Protein 6Z4A (pdb70)

Solvent-accessible surface area: 9078 Å² total; per-residue (Å²): 113,78,148,63,117,87,58,12,92,61,81,2,17,0,36,6,57,22,148,107,84,107,96,123,44,104,22,0,80,0,6,0,22,35,28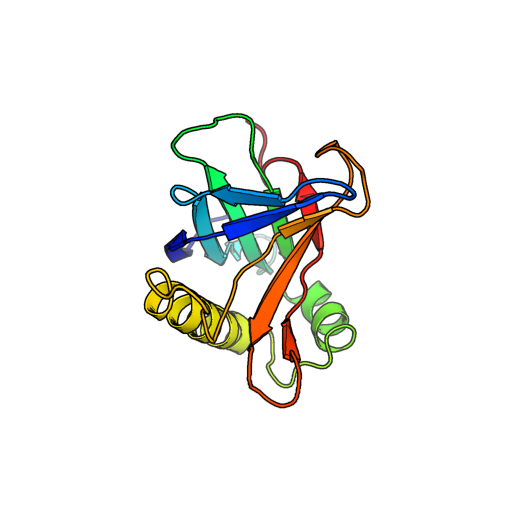,47,35,56,127,144,95,144,93,80,6,0,1,0,41,0,32,13,79,111,36,109,181,9,51,8,10,28,67,8,14,68,119,87,0,109,82,29,55,180,134,48,60,11,172,34,76,12,116,42,0,13,102,65,0,15,66,12,0,83,68,3,36,136,35,104,82,111,170,142,22,118,19,40,5,26,0,41,7,97,26,46,113,66,60,138,38,49,1,78,2,18,1,15,28,21,29,137,157,135,123,73,84,61,2,30,2,106,0,80,44,25,45,40,94,171,202

Nearest PDB structures (foldseek):
  6z4a-assembly1_A  TM=1.007E+00  e=6.204E-29  Homo sapiens
  2y3v-assembly3_C  TM=9.535E-01  e=5.531E-18  Danio rerio
  2y3v-assembly4_D  TM=9.199E-01  e=3.416E-18  Danio rerio
  2y3w-assembly1_A  TM=9.135E-01  e=6.847E-17  Danio rerio
  3q0y-assembly2_D  TM=8.713E-01  e=3.589E-12  Chlamydomonas reinhardtii

Secondary structure (DSSP, 8-state):
--EEEEEEEEEEEEEEE-SS-EEEEEEEEEEEEEEEE-SSS-EEEEEEEEEETTEEEEEEEEEEETTTHHHHHHHHT----GGGHHHHHHHHHHHHHHTTT-SS-SEEEEEE-SSSS--SS-EEEEEEE--SS--EEEEEEEEEES-SS--

Sequence (151 aa):
GPMSQVLFHQLVPLQVKCKDCCCEERRVSIRMSIELQQSVSNPVHRKDLVIRLTDDTDPFFLYNLVISEEDFQSLKFQQQGLLVDFLAFPQKFIDLLQQCTQEHAKEIPRFLLQQLVSPAAILDNSPAFLNVVETNPEKHLTHLSSLKLLPGNDVEI

GO terms:
  GO:0005813 centrosome (C, IDA)
  GO:0005814 centriole (C, IDA)
  GO:0007099 centriole replication (P, IMP)
  GO:0005515 protein binding (F, IPI)
  GO:0005737 cytoplasm (C, IDA)
  GO:1900087 positive regulation of G1/S transition of mitotic cell cycle (P, IDA)
  GO:0046601 positive regulation of centriole replication (P, IDA)
  GO:0051298 centrosome duplication (P, IMP)

Foldseek 3Di:
DKDKDWPDWDFAWEWEAEQPDIDIARQKIWTWIWIWDPPPHTWIKIKIWIAGPVDRQFIKMDIATLVNVVVQCVVLVHPDHPVCVSVVVVVLRVQRRVQVPPPDRQWHWYWYDHHNDDDQAWTWTWIWGDDPPDIDTNHIDTIGRDYPDDD

Structure (mmCIF, N/CA/C/O backbone):
data_6Z4A
#
_entry.id   6Z4A
#
_cell.length_a   59.590
_cell.length_b   65.130
_cell.length_c   38.060
_cell.angle_alpha   90.00
_cell.angle_beta   90.00
_cell.angle_gamma   90.00
#
_symmetry.space_group_name_H-M   'P 21 21 2'
#
loop_
_entity.id
_entity.type
_entity.pdbx_description
1 polymer 'Spindle assembly abnormal protein 6 homolog'
2 non-polymer GLYCEROL
3 water water
#
loop_
_atom_site.group_PDB
_atom_site.id
_atom_site.type_symbol
_atom_site.label_atom_id
_atom_site.label_alt_id
_atom_site.label_comp_id
_atom_site.label_asym_id
_atom_site.label_entity_id
_atom_site.label_seq_id
_atom_site.pdbx_PDB_ins_code
_atom_site.Cartn_x
_atom_site.Cartn_y
_atom_site.Cartn_z
_atom_site.occupancy
_atom_site.B_iso_or_equiv
_atom_site.auth_seq_id
_atom_site.auth_comp_id
_atom_site.auth_asym_id
_atom_site.auth_atom_id
_atom_site.pdbx_PDB_model_num
ATOM 1 N N . GLY A 1 1 ? 20.426 82.484 36.165 1.00 54.41 -1 GLY A N 1
ATOM 2 C CA . GLY A 1 1 ? 19.520 82.357 35.027 1.00 53.58 -1 GLY A CA 1
ATOM 3 C C . GLY A 1 1 ? 20.140 81.723 33.792 1.00 54.95 -1 GLY A C 1
ATOM 4 O O . GLY A 1 1 ? 21.368 81.724 33.657 1.00 55.14 -1 GLY A O 1
ATOM 5 N N . PRO A 1 2 ? 19.329 81.164 32.857 1.00 48.26 0 PRO A N 1
ATOM 6 C CA . PRO A 1 2 ? 19.918 80.553 31.650 1.00 43.14 0 PRO A CA 1
ATOM 7 C C . PRO A 1 2 ? 20.389 81.580 30.633 1.00 37.44 0 PRO A C 1
ATOM 8 O O . PRO A 1 2 ? 19.648 82.514 30.333 1.00 36.99 0 PRO A O 1
ATOM 19 N N . MET A 1 3 ? 21.609 81.404 30.083 1.00 27.31 1 MET A N 1
ATOM 20 C CA . MET A 1 3 ? 22.079 82.285 29.039 1.00 28.28 1 MET A CA 1
ATOM 21 C C . MET A 1 3 ? 21.824 81.666 27.681 1.00 28.09 1 MET A C 1
ATOM 22 O O . MET A 1 3 ? 22.029 80.470 27.530 1.00 25.30 1 MET A O 1
ATOM 36 N N . SER A 1 4 ? 21.437 82.478 26.686 1.00 26.60 2 SER A N 1
ATOM 37 C CA . SER A 1 4 ? 21.129 81.980 25.348 1.00 20.77 2 SER A CA 1
ATOM 38 C C . SER A 1 4 ? 22.171 82.376 24.334 1.00 21.27 2 SER A C 1
ATOM 39 O O . SER A 1 4 ? 22.633 83.525 24.328 1.00 22.07 2 SER A O 1
ATOM 47 N N . GLN A 1 5 ? 22.469 81.459 23.410 1.00 16.51 3 GLN A N 1
ATOM 48 C CA . GLN A 1 5 ? 23.283 81.757 22.250 1.00 18.54 3 GLN A CA 1
ATOM 49 C C . GLN A 1 5 ? 22.390 81.494 21.050 1.00 16.21 3 GLN A C 1
ATOM 50 O O . GLN A 1 5 ? 21.882 80.390 20.894 1.00 15.89 3 GLN A O 1
ATOM 64 N N . VAL A 1 6 ? 22.244 82.468 20.182 1.00 15.29 4 VAL A N 1
ATOM 65 C CA . VAL A 1 6 ? 21.415 82.343 18.999 1.00 15.98 4 VAL A CA 1
ATOM 66 C C . VAL A 1 6 ? 22.210 81.627 17.923 1.00 19.69 4 VAL A C 1
ATOM 67 O O . VAL A 1 6 ? 23.280 82.115 17.520 1.00 22.25 4 VAL A O 1
ATOM 80 N N . LEU A 1 7 ? 21.732 80.459 17.469 1.00 13.59 5 LEU A N 1
ATOM 81 C CA . LEU A 1 7 ? 22.3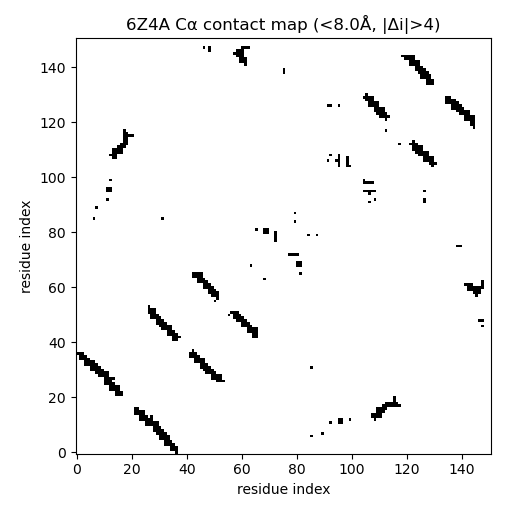57 79.698 16.377 1.00 13.80 5 LEU A CA 1
ATOM 82 C C . LEU A 1 7 ? 21.706 79.993 15.032 1.00 19.43 5 LEU A C 1
ATOM 83 O O . LEU A 1 7 ? 22.343 79.807 13.994 1.00 19.61 5 LEU A O 1
ATOM 99 N N . PHE A 1 8 ? 20.457 80.452 15.036 1.00 16.93 6 PHE A N 1
ATOM 100 C CA . PHE A 1 8 ? 19.727 80.735 13.818 1.00 16.74 6 PHE A CA 1
ATOM 101 C C . PHE A 1 8 ? 18.645 81.717 14.160 1.00 16.24 6 PHE A C 1
ATOM 102 O O . PHE A 1 8 ? 17.991 81.550 15.194 1.00 15.77 6 PHE A O 1
ATOM 119 N N . HIS A 1 9 ? 18.492 82.764 13.352 1.00 16.07 7 HIS A N 1
ATOM 120 C CA . HIS A 1 9 ? 17.437 83.729 13.568 1.00 18.34 7 HIS A CA 1
ATOM 121 C C . HIS A 1 9 ? 17.135 84.427 12.263 1.00 19.92 7 HIS A C 1
ATOM 122 O O . HIS A 1 9 ? 17.961 85.222 11.828 1.00 21.61 7 HIS A O 1
ATOM 136 N N . GLN A 1 10 ? 16.041 84.070 11.597 1.00 16.61 8 GLN A N 1
ATOM 137 C CA . GLN A 1 10 ? 15.696 84.756 10.367 1.00 19.52 8 GLN A CA 1
ATOM 138 C C . GLN A 1 10 ? 14.269 84.543 9.993 1.00 20.54 8 GLN A C 1
ATOM 139 O O . GLN A 1 10 ? 13.576 83.700 10.553 1.00 18.46 8 GLN A O 1
ATOM 153 N N . LEU A 1 11 ? 13.804 85.342 9.045 1.00 19.68 9 LEU A N 1
ATOM 154 C CA . LEU A 1 11 ? 12.465 85.178 8.535 1.00 19.73 9 LEU A CA 1
ATOM 155 C C . LEU A 1 11 ? 12.462 83.952 7.623 1.00 25.66 9 LEU A C 1
ATOM 156 O O . LEU A 1 11 ? 13.397 83.765 6.826 1.00 26.37 9 LEU A O 1
ATOM 172 N N . VAL A 1 12 ? 11.431 83.109 7.739 1.00 22.92 10 VAL A N 1
ATOM 173 C CA . VAL A 1 12 ? 11.335 81.913 6.918 1.00 21.52 10 VAL A CA 1
ATOM 174 C C . VAL A 1 12 ? 9.934 81.869 6.320 1.00 27.22 10 VAL A C 1
ATOM 175 O O . VAL A 1 12 ? 8.976 82.350 6.940 1.00 26.18 10 VAL A O 1
ATOM 188 N N . PRO A 1 13 ? 9.800 81.319 5.106 1.00 26.03 11 PRO A N 1
ATOM 189 C CA . PRO A 1 13 ? 8.459 81.153 4.542 1.00 24.90 11 PRO A CA 1
ATOM 190 C C . PRO A 1 13 ? 7.854 79.906 5.193 1.00 24.20 11 PRO A C 1
ATOM 191 O O . PRO A 1 13 ? 8.530 78.889 5.293 1.00 27.30 11 PRO A O 1
ATOM 202 N N . LEU A 1 14 ? 6.611 79.993 5.670 1.00 18.73 12 LEU A N 1
ATOM 203 C CA . LEU A 1 14 ? 5.978 78.877 6.353 1.00 18.15 12 LEU A CA 1
ATOM 204 C C . LEU A 1 14 ? 4.621 78.623 5.760 1.00 20.42 12 LEU A C 1
ATOM 205 O O . LEU A 1 14 ? 3.810 79.541 5.714 1.00 20.71 12 LEU A O 1
ATOM 221 N N . GLN A 1 15 ? 4.318 77.365 5.444 1.00 17.36 13 GLN A N 1
ATOM 222 C CA . GLN A 1 15 ? 2.984 76.985 4.978 1.00 18.26 13 GLN A CA 1
ATOM 223 C C . GLN A 1 15 ? 2.246 76.488 6.200 1.00 19.06 13 GLN A C 1
ATOM 224 O O . GLN A 1 15 ? 2.616 75.449 6.728 1.00 20.87 13 GLN A O 1
ATOM 238 N N . VAL A 1 16 ? 1.203 77.192 6.648 1.00 16.83 14 VAL A N 1
ATOM 239 C CA . VAL A 1 16 ? 0.415 76.765 7.807 1.00 17.44 14 VAL A CA 1
ATOM 240 C C . VAL A 1 16 ? -0.767 75.973 7.275 1.00 19.75 14 VAL A C 1
ATOM 241 O O . VAL A 1 16 ? -1.513 76.481 6.432 1.00 20.41 14 VAL A O 1
ATOM 254 N N . LYS A 1 17 ? -0.935 74.722 7.746 1.00 17.23 15 LYS A N 1
ATOM 255 C CA . LYS A 1 17 ? -1.988 73.869 7.263 1.00 20.50 15 LYS A CA 1
ATOM 256 C C . LYS A 1 17 ? -2.884 73.393 8.386 1.00 22.50 15 LYS A C 1
ATOM 257 O O . LYS A 1 17 ? -2.386 72.772 9.323 1.00 23.79 15 LYS A O 1
ATOM 276 N N . CYS A 1 18 ? -4.201 73.666 8.287 1.00 17.64 16 CYS A N 1
ATOM 277 C CA . CYS A 1 18 ? -5.200 73.147 9.218 1.00 19.26 16 CYS A CA 1
ATOM 278 C C . CYS A 1 18 ? -6.059 72.177 8.417 1.00 23.10 16 CYS A C 1
ATOM 279 O O . CYS A 1 18 ? -5.888 72.049 7.212 1.00 22.57 16 CYS A O 1
ATOM 287 N N . LYS A 1 19 ? -6.988 71.514 9.089 1.00 20.50 17 LYS A N 1
ATOM 288 C CA . LYS A 1 19 ? -7.840 70.517 8.447 1.00 22.16 17 LYS A CA 1
ATOM 289 C C . LYS A 1 19 ? -8.435 70.956 7.105 1.00 26.16 17 LYS A C 1
ATOM 290 O O . LYS A 1 19 ? -8.323 70.205 6.134 1.00 27.77 17 LYS A O 1
ATOM 309 N N . ASP A 1 20 ? -9.061 72.134 7.047 1.00 24.74 18 ASP A N 1
ATOM 310 C CA . ASP A 1 20 ? -9.759 72.616 5.836 1.00 28.51 18 ASP A CA 1
ATOM 311 C C . ASP A 1 20 ? -9.185 73.847 5.155 1.00 31.01 18 ASP A C 1
ATOM 312 O O . ASP A 1 20 ? -9.805 74.330 4.196 1.00 31.75 18 ASP A O 1
ATOM 321 N N A CYS A 1 21 ? -8.033 74.365 5.605 0.25 27.04 19 CYS A N 1
ATOM 322 N N B CYS A 1 21 ? -8.037 74.367 5.624 0.25 27.02 19 CYS A N 1
ATOM 323 N N C CYS A 1 21 ? -8.048 74.389 5.645 0.50 27.01 19 CYS A N 1
ATOM 324 C CA A CYS A 1 21 ? -7.459 75.555 4.979 0.25 29.91 19 CYS A CA 1
ATOM 325 C CA B CYS A 1 21 ? -7.461 75.586 5.062 0.25 29.92 19 CYS A CA 1
ATOM 326 C CA C CYS A 1 21 ? -7.481 75.624 5.099 0.50 29.86 19 CYS A CA 1
ATOM 327 C C A CYS A 1 21 ? -5.960 75.632 5.205 0.25 31.52 19 CYS A C 1
ATOM 328 C C B CYS A 1 21 ? -5.945 75.605 5.208 0.25 31.50 19 CYS A C 1
ATOM 329 C C C CYS A 1 21 ? -5.953 75.626 5.218 0.50 29.87 19 CYS A C 1
ATOM 330 O O A CYS A 1 21 ? -5.449 75.125 6.204 0.25 29.81 19 CYS A O 1
ATOM 331 O O B CYS A 1 21 ? -5.409 75.050 6.166 0.25 29.75 19 CYS A O 1
ATOM 332 O O C CYS A 1 21 ? -5.414 75.071 6.171 0.50 25.89 19 CYS A O 1
ATOM 354 N N . GLU A 1 22 ? -5.260 76.257 4.258 1.00 28.03 20 GLU A N 1
ATOM 355 C CA . GLU A 1 22 ? -3.809 76.397 4.283 1.00 26.25 20 GLU A CA 1
ATOM 356 C C . GLU A 1 22 ? -3.507 77.850 3.934 1.00 29.98 20 GLU A C 1
ATOM 357 O O . GLU A 1 22 ? -4.236 78.450 3.138 1.00 28.74 20 GLU A O 1
ATOM 369 N N . GLU A 1 23 ? -2.504 78.430 4.610 1.00 24.62 21 GLU A N 1
ATOM 370 C CA . GLU A 1 23 ? -2.127 79.834 4.465 1.00 27.69 21 GLU A CA 1
ATOM 371 C C . GLU A 1 23 ? -0.603 79.915 4.438 1.00 29.05 21 GLU A C 1
ATOM 372 O O . GLU A 1 23 ? 0.048 79.276 5.258 1.00 28.00 21 GLU A O 1
ATOM 384 N N . ARG A 1 24 ? -0.033 80.747 3.573 1.00 24.75 22 ARG A N 1
ATOM 385 C CA . ARG A 1 24 ? 1.398 80.954 3.522 1.00 24.52 22 ARG A CA 1
ATOM 386 C C . ARG A 1 24 ? 1.661 82.225 4.315 1.00 26.19 22 ARG A C 1
ATOM 387 O O . ARG A 1 24 ? 1.036 83.250 4.054 1.00 27.67 22 ARG A O 1
ATOM 408 N N . ARG A 1 25 ? 2.552 82.153 5.287 1.00 21.55 23 ARG A N 1
ATOM 409 C CA . ARG A 1 25 ? 2.954 83.286 6.121 1.00 21.05 23 ARG A CA 1
ATOM 410 C C . ARG A 1 25 ? 4.414 83.547 5.750 1.00 27.11 23 ARG A C 1
ATOM 411 O O . ARG A 1 25 ? 5.243 82.656 5.893 1.00 25.02 23 ARG A O 1
ATOM 432 N N . VAL A 1 26 ? 4.731 84.758 5.275 1.00 30.32 24 VAL A N 1
ATOM 433 C CA . VAL A 1 26 ? 6.102 85.085 4.842 1.00 31.51 24 VAL A CA 1
ATOM 434 C C . VAL A 1 26 ? 6.901 85.846 5.885 1.00 32.82 24 VAL A C 1
ATOM 435 O O . VAL A 1 26 ? 8.107 86.014 5.694 1.00 33.49 24 VAL A O 1
ATOM 448 N N . SER A 1 27 ? 6.253 86.317 6.984 1.00 26.49 25 SER A N 1
ATOM 449 C CA . SER A 1 27 ? 6.954 87.089 7.999 1.00 28.23 25 SER A CA 1
ATOM 450 C C . SER A 1 27 ? 7.090 86.283 9.284 1.00 26.19 25 SER A C 1
ATOM 451 O O . SER A 1 27 ? 7.023 86.857 10.370 1.00 23.19 25 SER A O 1
ATOM 459 N N . ILE A 1 28 ? 7.390 84.963 9.159 1.00 23.82 26 ILE A N 1
ATOM 460 C CA . ILE A 1 28 ? 7.609 84.116 10.331 1.00 20.09 26 ILE A CA 1
ATOM 461 C C . ILE A 1 28 ? 9.050 84.210 10.732 1.00 21.75 26 ILE A C 1
ATOM 462 O O . ILE A 1 28 ? 9.932 83.896 9.929 1.00 24.09 26 ILE A O 1
ATOM 478 N N . ARG A 1 29 ? 9.300 84.635 11.964 1.00 19.40 27 ARG A N 1
ATOM 479 C CA . ARG A 1 29 ? 10.633 84.806 12.536 1.00 19.04 27 ARG A CA 1
ATOM 480 C C . ARG A 1 29 ? 10.944 83.528 13.308 1.00 20.86 27 ARG A C 1
ATOM 481 O O . ARG A 1 29 ? 10.306 83.254 14.331 1.00 22.63 27 ARG A O 1
ATOM 502 N N . MET A 1 30 ? 11.891 82.740 12.816 1.00 16.24 28 MET A N 1
ATOM 503 C CA . MET A 1 30 ? 12.225 81.481 13.443 1.00 16.54 28 MET A CA 1
ATOM 504 C C . MET A 1 30 ? 13.577 81.605 14.101 1.00 16.86 28 MET A C 1
ATOM 505 O O . MET A 1 30 ? 14.509 82.130 13.489 1.00 16.71 28 MET A O 1
ATOM 519 N N . SER A 1 31 ? 13.699 81.093 15.342 1.00 14.32 29 SER A N 1
ATOM 520 C CA . SER A 1 31 ? 14.979 81.112 15.995 1.00 14.39 29 SER A CA 1
ATOM 521 C C . SER A 1 31 ? 15.293 79.777 16.589 1.00 17.53 29 SER A C 1
ATOM 522 O O . SER A 1 31 ? 14.401 78.983 16.940 1.00 16.95 29 SER A O 1
ATOM 530 N N . ILE A 1 32 ? 16.579 79.467 16.611 1.00 14.41 30 ILE A N 1
ATOM 531 C CA . ILE A 1 32 ? 17.128 78.281 17.256 1.00 14.60 30 ILE A CA 1
ATOM 532 C C . ILE A 1 32 ? 18.163 78.827 18.234 1.00 15.47 30 ILE A C 1
ATOM 533 O O . ILE A 1 32 ? 19.075 79.562 17.817 1.00 16.23 30 ILE A O 1
ATOM 549 N N . GLU A 1 33 ? 18.017 78.499 19.519 1.00 13.65 31 GLU A N 1
ATOM 550 C CA . GLU A 1 33 ? 18.943 78.996 20.537 1.00 15.87 31 GLU A CA 1
ATOM 551 C C . GLU A 1 33 ? 19.466 77.843 21.353 1.00 16.62 31 GLU A C 1
ATOM 552 O O . GLU A 1 33 ? 18.757 76.871 21.587 1.00 17.35 31 GLU A O 1
ATOM 564 N N . LEU A 1 34 ? 20.710 77.942 21.791 1.00 13.10 32 LEU A N 1
ATOM 565 C CA . LEU A 1 34 ? 21.278 76.999 22.714 1.00 14.33 32 LEU A CA 1
ATOM 566 C C . LEU A 1 34 ? 21.284 77.726 24.054 1.00 17.09 32 LEU A C 1
ATOM 567 O O . LEU A 1 34 ? 21.934 78.781 24.181 1.00 17.16 32 LEU A O 1
ATOM 583 N N A GLN A 1 35 ? 20.526 77.209 25.026 0.36 16.75 33 GLN A N 1
ATOM 584 N N B GLN A 1 35 ? 20.547 77.215 25.023 0.64 16.79 33 GLN A N 1
ATOM 585 C CA A GLN A 1 35 ? 20.323 77.809 26.346 0.36 18.08 33 GLN A CA 1
ATOM 586 C CA B GLN A 1 35 ? 20.462 77.839 26.329 0.64 18.11 33 GLN A CA 1
ATOM 587 C C A GLN A 1 35 ? 21.088 76.993 27.379 0.36 19.61 33 GLN A C 1
ATOM 588 C C B GLN A 1 35 ? 21.266 76.986 27.267 0.64 19.93 33 GLN A C 1
ATOM 589 O O A GLN A 1 35 ? 20.796 75.801 27.530 0.36 17.30 33 GLN A O 1
ATOM 590 O O B GLN A 1 35 ? 21.300 75.762 27.142 0.64 19.56 33 GLN A O 1
ATOM 617 N N . SER A 1 36 ? 22.022 77.629 28.129 1.00 18.80 34 SER A N 1
ATOM 618 C CA . SER A 1 36 ? 22.849 76.896 29.069 1.00 18.06 34 SER A CA 1
ATOM 619 C C . SER A 1 36 ? 22.827 77.472 30.445 1.00 22.63 34 SER A C 1
ATOM 620 O O . SER A 1 36 ? 22.640 78.671 30.621 1.00 21.86 34 SER A O 1
ATOM 629 N N . VAL A 1 37 ? 22.999 76.590 31.422 1.00 22.54 35 VAL A N 1
ATOM 630 C CA . VAL A 1 37 ? 23.161 76.962 32.833 1.00 25.26 35 VAL A CA 1
ATOM 631 C C . VAL A 1 37 ? 24.432 76.242 33.258 1.00 27.88 35 VAL A C 1
ATOM 632 O O . VAL A 1 37 ? 24.724 75.176 32.735 1.00 23.03 35 VAL A O 1
ATOM 645 N N . SER A 1 38 ? 25.2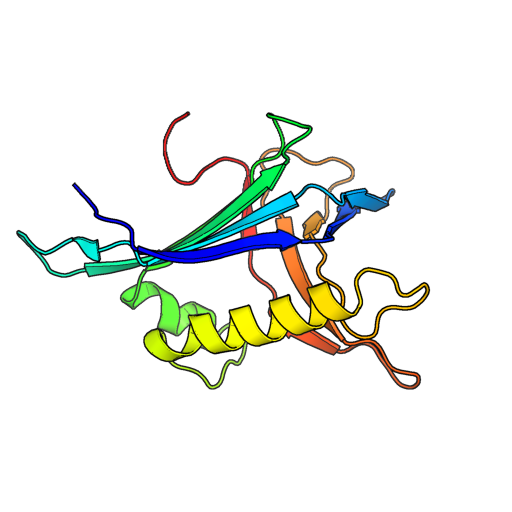10 76.842 34.155 1.00 31.33 36 SER A N 1
ATOM 646 C CA . SER A 1 38 ? 26.463 76.240 34.618 1.00 30.46 36 SER A CA 1
ATOM 647 C C . SER A 1 38 ? 26.449 75.895 36.098 1.00 38.60 36 SER A C 1
ATOM 648 O O . SER A 1 38 ? 27.058 74.896 36.471 1.00 39.58 36 SER A O 1
ATOM 656 N N . ASN A 1 39 ? 25.802 76.709 36.943 1.00 37.74 37 ASN A N 1
ATOM 657 C CA . ASN A 1 39 ? 25.808 76.476 38.392 1.00 46.81 37 ASN A CA 1
ATOM 658 C C . ASN A 1 39 ? 24.387 76.509 38.948 1.00 49.62 37 ASN A C 1
ATOM 659 O O . ASN A 1 39 ? 23.638 77.422 38.609 1.00 48.86 37 ASN A 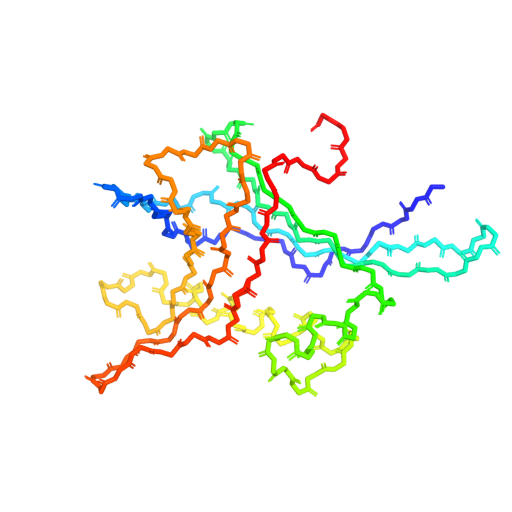O 1
ATOM 670 N N . PRO A 1 40 ? 23.962 75.527 39.770 1.00 46.01 38 PRO A N 1
ATOM 671 C CA . PRO A 1 40 ? 24.740 74.403 40.339 1.00 45.06 38 PRO A CA 1
ATOM 672 C C . PRO A 1 40 ? 25.082 73.240 39.407 1.00 44.18 38 PRO A C 1
ATOM 673 O O . PRO A 1 40 ? 26.038 72.524 39.705 1.00 41.87 38 PRO A O 1
ATOM 684 N N . VAL A 1 41 ? 24.322 73.028 38.312 1.00 39.66 39 VAL A N 1
ATOM 685 C CA . VAL A 1 41 ? 24.570 71.910 37.396 1.00 38.57 39 VAL A CA 1
ATOM 686 C C . VAL A 1 41 ? 24.701 72.432 35.966 1.00 38.26 39 VAL A C 1
ATOM 687 O O . VAL A 1 41 ? 24.016 73.388 35.604 1.00 37.66 39 VAL A O 1
ATOM 700 N N . HIS A 1 42 ? 25.590 71.816 35.174 1.00 32.36 40 HIS A N 1
ATOM 701 C CA . HIS A 1 42 ? 25.787 72.213 33.774 1.00 29.32 40 HIS A CA 1
ATOM 702 C C . HIS A 1 42 ? 24.704 71.554 32.946 1.00 30.41 40 HIS A C 1
ATOM 703 O O . HIS A 1 42 ? 24.573 70.333 32.990 1.00 30.25 40 HIS A O 1
ATOM 717 N N . ARG A 1 43 ? 23.907 72.337 32.198 1.00 24.72 41 ARG A N 1
ATOM 718 C CA . ARG A 1 43 ? 22.847 71.748 31.380 1.00 25.54 41 ARG A CA 1
ATOM 719 C C . ARG A 1 43 ? 22.698 72.576 30.147 1.00 23.87 41 ARG A C 1
ATOM 720 O O . ARG A 1 43 ? 22.829 73.783 30.254 1.00 24.06 41 ARG A O 1
ATOM 741 N N . LYS A 1 44 ? 22.411 71.944 28.995 1.00 21.79 42 LYS A N 1
ATOM 742 C CA . LYS A 1 44 ? 22.162 72.618 27.722 1.00 20.29 42 LYS A CA 1
ATOM 743 C C . LYS A 1 44 ? 20.781 72.240 27.218 1.00 21.21 42 LYS A C 1
ATOM 744 O O . LYS A 1 44 ? 20.360 71.085 27.346 1.00 20.67 42 LYS A O 1
ATOM 763 N N . ASP A 1 45 ? 20.066 73.214 26.644 1.00 18.05 43 ASP A N 1
ATOM 764 C CA . ASP A 1 45 ? 18.788 72.956 26.005 1.00 19.63 43 ASP A CA 1
ATOM 765 C C . ASP A 1 45 ? 18.835 73.604 24.642 1.00 18.71 43 ASP A C 1
ATOM 766 O O . ASP A 1 45 ? 19.456 74.656 24.490 1.00 18.97 43 ASP A O 1
ATOM 775 N N . LEU A 1 46 ? 18.146 73.044 23.675 1.00 15.62 44 LEU A N 1
ATOM 776 C CA . LEU A 1 46 ? 17.950 73.695 22.387 1.00 16.15 44 LEU A CA 1
ATOM 777 C C . LEU A 1 46 ? 16.531 74.237 22.392 1.00 17.97 44 LEU A C 1
ATOM 778 O O . LEU A 1 46 ? 15.619 73.518 22.818 1.00 17.92 44 LEU A O 1
ATOM 794 N N . VAL A 1 47 ? 16.347 75.509 22.027 1.00 15.29 45 VAL A N 1
ATOM 795 C CA . VAL A 1 47 ? 15.010 76.090 22.011 1.00 15.16 45 VAL A CA 1
ATOM 796 C C . VAL A 1 47 ? 14.678 76.505 20.596 1.00 17.77 45 VAL A C 1
ATOM 797 O O . VAL A 1 47 ? 15.474 77.249 20.004 1.00 17.75 45 VAL A O 1
ATOM 810 N N . ILE A 1 48 ? 13.525 76.030 20.037 1.00 14.11 46 ILE A N 1
ATOM 811 C CA . ILE A 1 48 ? 13.096 76.416 18.692 1.00 13.25 46 ILE A CA 1
ATOM 812 C C . ILE A 1 48 ? 11.880 77.290 18.916 1.00 16.37 46 ILE A C 1
ATOM 813 O O . ILE A 1 48 ? 11.014 76.920 19.719 1.00 16.95 46 ILE A O 1
ATOM 829 N N . ARG A 1 49 ? 11.829 78.467 18.273 1.00 13.96 47 ARG A N 1
ATOM 830 C CA . ARG A 1 49 ? 10.728 79.393 18.471 1.00 15.41 47 ARG A CA 1
ATOM 831 C C . ARG A 1 49 ? 10.226 79.929 17.127 1.00 17.54 47 ARG A C 1
ATOM 832 O O . ARG A 1 49 ? 11.047 80.275 16.281 1.00 17.56 47 ARG A O 1
ATOM 853 N N . LEU A 1 50 ? 8.905 79.998 16.941 1.00 15.29 48 LEU A N 1
ATOM 854 C CA . LEU A 1 50 ? 8.301 80.638 15.773 1.00 14.20 48 LEU A CA 1
ATOM 855 C C . LEU A 1 50 ? 7.451 81.789 16.282 1.00 17.08 48 LEU A C 1
ATOM 856 O O . LEU A 1 50 ? 6.598 81.554 17.145 1.00 17.68 48 LEU A O 1
ATOM 872 N N . THR A 1 51 ? 7.667 82.982 15.743 1.00 15.59 49 THR A N 1
ATOM 873 C CA . THR A 1 51 ? 6.835 84.158 16.014 1.00 16.12 49 THR A CA 1
ATOM 874 C C . THR A 1 51 ? 6.474 84.759 14.654 1.00 18.29 49 THR A C 1
ATOM 875 O O . THR A 1 51 ? 7.023 84.340 13.633 1.00 18.74 49 THR A O 1
ATOM 886 N N . ASP A 1 52 ? 5.577 85.745 14.633 1.00 16.63 50 ASP A N 1
ATOM 887 C CA . ASP A 1 52 ? 5.174 86.346 13.369 1.00 18.88 50 ASP A CA 1
ATOM 888 C C . ASP A 1 52 ? 5.284 87.849 13.505 1.00 21.81 50 ASP A C 1
ATOM 889 O O . ASP A 1 52 ? 4.638 88.407 14.386 1.00 21.40 50 ASP A O 1
ATOM 898 N N . ASP A 1 53 ? 6.113 88.499 12.667 1.00 19.18 51 ASP A N 1
ATOM 899 C CA . ASP A 1 53 ? 6.265 89.966 12.761 1.00 22.60 51 ASP A CA 1
ATOM 900 C C . ASP A 1 53 ? 4.956 90.711 12.577 1.00 29.56 51 ASP A C 1
ATOM 901 O O . ASP A 1 53 ? 4.836 91.821 13.101 1.00 31.35 51 ASP A O 1
ATOM 910 N N . THR A 1 54 ? 3.981 90.136 11.853 1.00 26.02 52 THR A N 1
ATOM 911 C CA . THR A 1 54 ? 2.714 90.834 11.585 1.00 31.22 52 THR A CA 1
ATOM 912 C C . THR A 1 54 ? 1.535 90.296 12.419 1.00 33.34 52 THR A C 1
ATOM 913 O O . THR A 1 54 ? 0.415 90.776 12.241 1.00 34.29 52 THR A O 1
ATOM 924 N N . ASP A 1 55 ? 1.770 89.335 13.345 1.00 25.82 53 ASP A N 1
ATOM 925 C CA . ASP A 1 55 ? 0.690 88.769 14.149 1.00 27.58 53 ASP A CA 1
ATOM 926 C C . ASP A 1 55 ? 1.238 88.391 15.524 1.00 26.72 53 ASP A C 1
ATOM 927 O O . ASP A 1 55 ? 1.877 87.349 15.683 1.00 21.55 53 ASP A O 1
ATOM 936 N N . PRO A 1 56 ? 0.931 89.171 16.556 1.00 23.54 54 PRO A N 1
ATOM 937 C CA . PRO A 1 56 ? 1.494 88.893 17.875 1.00 24.39 54 PRO A CA 1
ATOM 938 C C . PRO A 1 56 ? 0.916 87.682 18.589 1.00 24.73 54 PRO A C 1
ATOM 939 O O . PRO A 1 56 ? 1.443 87.274 19.624 1.00 24.45 54 PRO A O 1
ATOM 950 N N . PHE A 1 57 ? -0.149 87.077 18.049 1.00 20.55 55 PHE A N 1
ATOM 951 C CA . PHE A 1 57 ? -0.728 85.907 18.713 1.00 21.07 55 PHE A CA 1
ATOM 952 C C . PHE A 1 57 ? -0.114 84.600 18.249 1.00 20.64 55 PHE A C 1
ATOM 95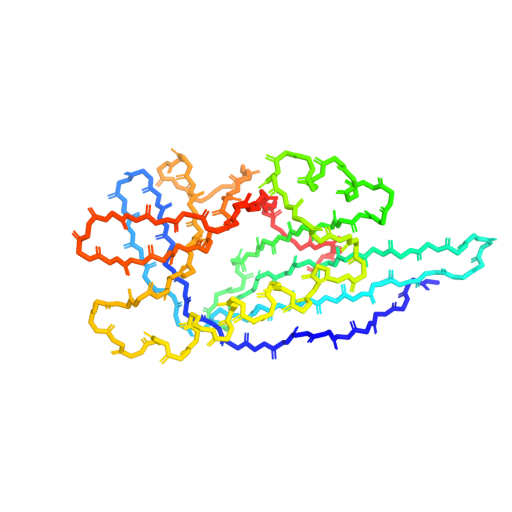3 O O . PHE A 1 57 ? -0.333 83.570 18.899 1.00 21.32 55 PHE A O 1
ATOM 970 N N . PHE A 1 58 ? 0.579 84.611 17.103 1.00 17.36 56 PHE A N 1
ATOM 971 C CA . PHE A 1 58 ? 1.106 83.371 16.530 1.00 16.05 56 PHE A CA 1
ATOM 972 C C . PHE A 1 58 ? 2.422 83.028 17.177 1.00 17.73 56 PHE A C 1
ATOM 973 O O . PHE A 1 58 ? 3.394 83.736 16.928 1.00 17.16 56 PHE A O 1
ATOM 990 N N . LEU A 1 59 ? 2.435 82.005 18.045 1.00 15.65 57 LEU A N 1
ATOM 991 C CA . LEU A 1 59 ? 3.634 81.662 18.797 1.00 16.00 57 LEU A CA 1
ATOM 992 C C . LEU A 1 59 ? 3.690 80.182 18.964 1.00 17.04 57 LEU A C 1
ATOM 993 O O . LEU A 1 59 ? 2.696 79.584 19.403 1.00 17.30 57 LEU A O 1
ATOM 1009 N N . TYR A 1 60 ? 4.840 79.572 18.640 1.00 13.89 58 TYR A N 1
ATOM 1010 C CA . TYR A 1 60 ? 5.038 78.145 18.840 1.00 13.53 58 TYR A CA 1
ATOM 1011 C C . TYR A 1 60 ? 6.469 77.950 19.344 1.00 14.84 58 TYR A C 1
ATOM 1012 O O . TYR A 1 60 ? 7.368 78.686 18.945 1.00 16.39 58 TYR A O 1
ATOM 1030 N N . ASN A 1 61 ? 6.679 76.916 20.140 1.00 12.98 59 ASN A N 1
ATOM 1031 C CA . ASN A 1 61 ? 8.025 76.653 20.604 1.00 13.01 59 ASN A CA 1
ATOM 1032 C C . ASN A 1 61 ? 8.257 75.208 20.930 1.00 15.96 59 ASN A C 1
ATOM 1033 O O . ASN A 1 61 ? 7.319 74.449 21.146 1.00 16.27 59 ASN A O 1
ATOM 1044 N N . LEU A 1 62 ? 9.530 74.837 21.016 1.00 14.05 60 LEU A N 1
ATOM 1045 C CA . LEU A 1 62 ? 9.891 73.517 21.471 1.00 14.79 60 LEU A CA 1
ATOM 1046 C C . LEU A 1 62 ? 11.198 73.643 22.251 1.00 16.15 60 LEU A C 1
ATOM 1047 O O . LEU A 1 62 ? 12.119 74.273 21.752 1.00 14.93 60 LEU A O 1
ATOM 1063 N N . VAL A 1 63 ? 11.265 73.085 23.464 1.00 14.75 61 VAL A N 1
ATOM 1064 C CA . VAL A 1 63 ? 12.487 73.085 24.260 1.00 14.72 61 VAL A CA 1
ATOM 1065 C C . VAL A 1 63 ? 12.958 71.637 24.269 1.00 17.65 61 VAL A C 1
ATOM 1066 O O . VAL A 1 63 ? 12.180 70.755 24.667 1.00 19.62 61 VAL A O 1
ATOM 1079 N N . ILE A 1 64 ? 14.209 71.391 23.817 1.00 17.89 62 ILE A N 1
ATOM 1080 C CA . ILE A 1 64 ? 14.774 70.037 23.739 1.00 19.59 62 ILE A CA 1
ATOM 1081 C C . ILE A 1 64 ? 15.974 69.993 24.687 1.00 20.91 62 ILE A C 1
ATOM 1082 O O . ILE A 1 64 ? 17.000 70.570 24.360 1.00 18.76 62 ILE A O 1
ATOM 1098 N N . SER A 1 65 ? 15.887 69.302 25.810 1.00 20.51 63 SER A N 1
ATOM 1099 C CA . SER A 1 65 ? 17.071 69.177 26.664 1.00 22.02 63 SER A CA 1
ATOM 1100 C C . SER A 1 65 ? 18.049 68.175 26.056 1.00 26.02 63 SER A C 1
ATOM 1101 O O . SER A 1 65 ? 17.649 67.298 25.271 1.00 23.17 63 SER A O 1
ATOM 1109 N N . GLU A 1 66 ? 19.354 68.355 26.355 1.00 27.58 64 GLU A N 1
ATOM 1110 C CA . GLU A 1 66 ? 20.393 67.468 25.843 1.00 27.35 64 GLU A CA 1
ATOM 1111 C C . GLU A 1 66 ? 20.097 66.031 26.259 1.00 36.63 64 GLU A C 1
ATOM 1112 O O . GLU A 1 66 ? 20.251 65.131 25.439 1.00 36.20 64 GLU A O 1
ATOM 1124 N N . GLU A 1 67 ? 19.550 65.821 27.476 1.00 38.72 65 GLU A N 1
ATOM 1125 C CA . GLU A 1 67 ? 19.166 64.473 27.916 1.00 50.60 65 GLU A CA 1
ATOM 1126 C C . GLU A 1 67 ? 17.877 63.963 27.218 1.00 54.59 65 GLU A C 1
ATOM 1127 O O . GLU A 1 67 ? 17.797 62.765 26.960 1.00 56.22 65 GLU A O 1
ATOM 1139 N N . ASP A 1 68 ? 16.900 64.842 26.889 1.00 49.81 66 ASP A N 1
ATOM 1140 C CA . ASP A 1 68 ? 15.667 64.450 26.164 1.00 45.39 66 ASP A CA 1
ATOM 1141 C C . ASP A 1 68 ? 15.908 64.212 24.652 1.00 42.49 66 ASP A C 1
ATOM 1142 O O . ASP A 1 68 ? 15.009 63.720 23.965 1.00 40.22 66 ASP A O 1
ATOM 1151 N N . PHE A 1 69 ? 17.048 64.670 24.105 1.00 34.90 67 PHE A N 1
ATOM 1152 C CA . PHE A 1 69 ? 17.307 64.526 22.675 1.00 25.74 67 PHE A CA 1
ATOM 1153 C C . PHE A 1 69 ? 17.440 63.060 22.221 1.00 26.60 67 PHE A C 1
ATOM 1154 O O . PHE A 1 69 ? 17.091 62.757 21.088 1.00 21.33 67 PHE A O 1
ATOM 1171 N N . GLN A 1 70 ? 17.985 62.174 23.048 1.00 28.46 68 GLN A N 1
ATOM 1172 C CA . GLN A 1 70 ? 18.131 60.783 22.616 1.00 27.64 68 GLN A CA 1
ATOM 1173 C C . GLN A 1 70 ? 16.770 60.152 22.259 1.00 29.35 68 GLN A C 1
ATOM 1174 O O . GLN A 1 70 ? 16.707 59.393 21.298 1.00 27.54 68 GLN A O 1
ATOM 1188 N N . SER A 1 71 ? 15.673 60.567 22.923 1.00 28.10 69 SER A N 1
ATOM 1189 C CA . SER A 1 71 ? 14.342 60.079 22.562 1.00 28.58 69 SER A CA 1
ATOM 1190 C C . SER A 1 71 ? 13.917 60.646 21.213 1.00 28.79 69 SER A C 1
ATOM 1191 O O . SER A 1 71 ? 13.330 59.940 20.404 1.00 26.98 69 SER A O 1
ATOM 1199 N N . LEU A 1 72 ? 14.164 61.942 20.978 1.00 23.61 70 LEU A N 1
ATOM 1200 C CA . LEU A 1 72 ? 13.783 62.580 19.733 1.00 21.48 70 LEU A CA 1
ATOM 1201 C C . LEU A 1 72 ? 14.558 62.002 18.582 1.00 22.49 70 LEU A C 1
ATOM 1202 O O . LEU A 1 72 ? 13.992 61.736 17.536 1.00 20.61 70 LEU A O 1
ATOM 1218 N N . LYS A 1 73 ? 15.864 61.778 18.776 1.00 19.52 71 LYS A N 1
ATOM 1219 C CA . LYS A 1 73 ? 16.691 61.166 17.745 1.00 18.75 71 LYS A CA 1
ATOM 1220 C C . LYS A 1 73 ? 16.099 59.812 17.311 1.00 21.53 71 LYS A C 1
ATOM 1221 O O . LYS A 1 73 ? 15.965 59.533 16.120 1.00 21.76 71 LYS A O 1
ATOM 1240 N N . PHE A 1 74 ? 15.723 59.000 18.290 1.00 20.99 72 PHE A N 1
ATOM 1241 C CA . PHE A 1 74 ? 15.147 57.685 18.018 1.00 21.07 72 PHE A CA 1
ATOM 1242 C C . PHE A 1 74 ? 13.789 57.819 17.327 1.00 24.70 72 PHE A C 1
ATOM 1243 O O . PHE A 1 74 ? 13.564 57.187 16.293 1.00 23.40 72 PHE A O 1
ATOM 1260 N N . GLN A 1 75 ? 12.911 58.662 17.877 1.00 22.44 73 GLN A N 1
ATOM 1261 C CA A GLN A 1 75 ? 11.563 58.864 17.327 0.53 25.09 73 GLN A CA 1
ATOM 1262 C CA B GLN A 1 75 ? 11.572 58.848 17.299 0.47 25.10 73 GLN A CA 1
ATOM 1263 C C . GLN A 1 75 ? 11.637 59.343 15.859 1.00 27.17 73 GLN A C 1
ATOM 1264 O O . GLN A 1 75 ? 10.834 58.920 15.026 1.00 26.33 73 GLN A O 1
ATOM 1291 N N . GLN A 1 76 ? 12.589 60.247 15.543 1.00 21.71 74 GLN A N 1
ATOM 1292 C CA . GLN A 1 76 ? 12.721 60.792 14.184 1.00 22.00 74 GLN A CA 1
ATOM 1293 C C . GLN A 1 76 ? 13.663 60.012 13.270 1.00 24.28 74 GLN A C 1
ATOM 1294 O O . GLN A 1 76 ? 13.765 60.326 12.091 1.00 25.10 74 GLN A O 1
ATOM 1308 N N . GLY A 1 77 ? 14.318 59.001 13.794 1.00 21.39 75 GLY A N 1
ATOM 1309 C CA . GLY A 1 77 ? 15.258 58.194 13.024 1.00 26.10 75 GLY A CA 1
ATOM 1310 C C . GLY A 1 77 ? 16.454 59.001 12.557 1.00 28.92 75 GLY A C 1
ATOM 1311 O O . GLY A 1 77 ? 16.904 58.851 11.421 1.00 28.68 75 GLY A O 1
ATOM 1315 N N . LEU A 1 78 ? 16.958 59.887 13.416 1.00 25.46 76 LEU A N 1
ATOM 1316 C CA . LEU A 1 78 ? 18.054 60.778 13.030 1.00 26.46 76 LEU A CA 1
ATOM 1317 C C . LEU A 1 78 ? 19.390 60.115 13.236 1.00 29.77 76 LEU A C 1
ATOM 1318 O O . LEU A 1 78 ? 19.524 59.248 14.101 1.00 26.50 76 LEU A O 1
ATOM 1334 N N . LEU A 1 79 ? 20.392 60.540 12.452 1.00 27.41 77 LEU A N 1
ATOM 1335 C CA . LEU A 1 79 ? 21.748 60.005 12.569 1.00 31.95 77 LEU A CA 1
ATOM 1336 C C . LEU A 1 79 ? 22.641 60.940 13.387 1.00 32.46 77 LEU A C 1
ATOM 1337 O O . LEU A 1 79 ? 23.690 60.519 13.866 1.00 34.24 77 LEU A O 1
ATOM 1353 N N . VAL A 1 80 ? 22.198 62.173 13.623 1.00 26.18 78 VAL A N 1
ATOM 1354 C CA . VAL A 1 80 ? 23.001 63.150 14.348 1.00 26.43 78 VAL A CA 1
ATOM 1355 C C . VAL A 1 80 ? 22.771 63.111 15.846 1.00 28.27 78 VAL A C 1
ATOM 1356 O O . VAL A 1 80 ? 21.652 62.861 16.290 1.00 25.43 78 VAL A O 1
ATOM 1369 N N . ASP A 1 81 ? 23.811 63.457 16.613 1.00 25.45 79 ASP A N 1
ATOM 1370 C CA . ASP A 1 81 ? 23.721 63.597 18.066 1.00 25.96 79 ASP A CA 1
ATOM 1371 C C . ASP A 1 81 ? 23.304 65.061 18.383 1.00 23.05 79 ASP A C 1
ATOM 1372 O O . ASP A 1 81 ? 23.202 65.881 17.479 1.00 21.09 79 ASP A O 1
ATOM 1381 N N . PHE A 1 82 ? 23.060 65.367 19.64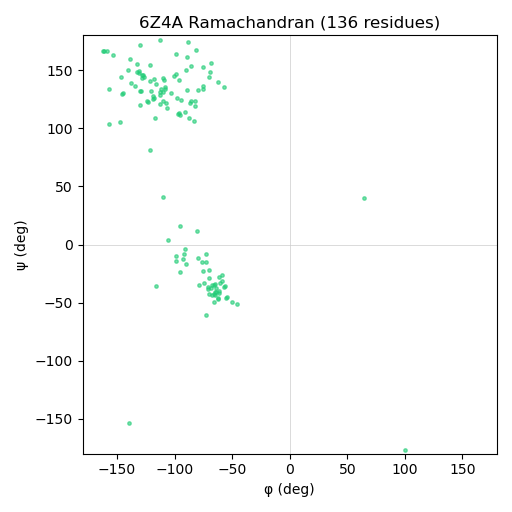6 1.00 19.56 80 PHE A N 1
ATOM 1382 C CA . PHE A 1 82 ? 22.559 66.681 20.087 1.00 16.22 80 PHE A CA 1
ATOM 1383 C C . PHE A 1 82 ? 23.345 67.876 19.550 1.00 19.34 80 PHE A C 1
ATOM 1384 O O . PHE A 1 82 ? 22.747 68.801 18.982 1.00 17.81 80 PHE A O 1
ATOM 1401 N N . LEU A 1 83 ? 24.674 67.828 19.681 1.00 18.52 81 LEU A N 1
ATOM 1402 C CA . LEU A 1 83 ? 25.495 68.945 19.228 1.00 18.71 81 LEU A CA 1
ATOM 1403 C C . LEU A 1 83 ? 25.556 69.113 17.706 1.00 19.85 81 LEU A C 1
ATOM 1404 O O . LEU A 1 83 ? 25.845 70.216 17.232 1.00 19.67 81 LEU A O 1
ATOM 1420 N N . ALA A 1 84 ? 25.284 68.053 16.937 1.00 18.23 82 ALA A N 1
ATOM 1421 C CA . ALA A 1 84 ? 25.296 68.122 15.479 1.00 18.04 82 ALA A CA 1
ATOM 1422 C C . ALA A 1 84 ? 23.900 68.442 14.939 1.00 20.05 82 ALA A C 1
ATOM 1423 O O . ALA A 1 84 ? 23.764 68.698 13.743 1.00 22.29 82 ALA A O 1
ATOM 1430 N N . PHE A 1 85 ? 22.862 68.360 15.788 1.00 15.28 83 PHE A N 1
ATOM 1431 C CA . PHE A 1 85 ? 21.509 68.580 15.303 1.00 17.66 83 PHE A CA 1
ATOM 1432 C C . PHE A 1 85 ? 21.248 70.016 14.808 1.00 18.91 83 PHE A C 1
ATOM 1433 O O . PHE A 1 85 ? 20.666 70.194 13.730 1.00 19.10 83 PHE A O 1
ATOM 1450 N N . PRO A 1 86 ? 21.698 71.072 15.503 1.00 16.02 84 PRO A N 1
ATOM 1451 C CA . PRO A 1 86 ? 21.430 72.421 14.988 1.00 15.67 84 PRO A CA 1
ATOM 1452 C C . PRO A 1 86 ? 21.898 72.654 13.558 1.00 18.56 84 PRO A C 1
ATOM 1453 O O . PRO A 1 86 ? 21.127 73.200 12.762 1.00 18.22 84 PRO A O 1
ATOM 1464 N N . GLN A 1 87 ? 23.130 72.232 13.203 1.00 16.58 85 GLN A N 1
ATOM 1465 C CA . GLN A 1 87 ? 23.594 72.467 11.841 1.00 18.52 85 GLN A CA 1
ATOM 1466 C C . GLN A 1 87 ? 22.801 71.644 10.848 1.00 20.10 85 GLN A C 1
ATOM 1467 O O . GLN A 1 87 ? 22.539 72.143 9.744 1.00 22.32 85 GLN A O 1
ATOM 1481 N N . LYS A 1 88 ? 22.380 70.426 11.214 1.00 18.84 86 LYS A N 1
ATOM 1482 C CA . LYS A 1 88 ? 21.560 69.646 10.274 1.00 21.35 86 LYS A CA 1
ATOM 1483 C C . LYS A 1 88 ? 20.250 70.381 10.001 1.00 21.42 86 LYS A C 1
ATOM 1484 O O . LYS A 1 88 ? 19.832 70.523 8.834 1.00 20.36 86 LYS A O 1
ATOM 1503 N N . PHE A 1 89 ? 19.606 70.873 11.067 1.00 17.12 87 PHE A N 1
ATOM 1504 C CA . PHE A 1 89 ? 18.325 71.561 10.932 1.00 18.04 87 PHE A CA 1
ATOM 1505 C C . PHE A 1 89 ? 18.502 72.894 10.188 1.00 19.29 87 PHE A C 1
ATOM 1506 O O . PHE A 1 89 ? 17.713 73.204 9.314 1.00 19.32 87 PHE A O 1
ATOM 1523 N N . ILE A 1 90 ? 19.536 73.653 10.516 1.00 17.01 88 ILE A N 1
ATOM 1524 C CA . ILE A 1 90 ? 19.802 74.930 9.849 1.00 15.62 88 ILE A CA 1
ATOM 1525 C C . ILE A 1 90 ? 20.058 74.695 8.352 1.00 19.30 88 ILE A C 1
ATOM 1526 O O . ILE A 1 90 ? 19.568 75.471 7.520 1.00 20.43 88 ILE A O 1
ATOM 1542 N N . ASP A 1 91 ? 20.812 73.643 7.985 1.00 18.08 89 ASP A N 1
ATOM 1543 C CA . ASP A 1 91 ? 21.046 73.400 6.549 1.00 19.78 89 ASP A CA 1
ATOM 1544 C C . ASP A 1 91 ? 19.704 73.150 5.839 1.00 22.23 89 ASP A C 1
ATOM 1545 O O . ASP A 1 91 ? 19.471 73.663 4.724 1.00 22.42 89 ASP A O 1
ATOM 1554 N N . LEU A 1 92 ? 18.794 72.413 6.488 1.00 17.98 90 LEU A N 1
ATOM 1555 C CA . LEU A 1 92 ? 17.471 72.188 5.865 1.00 19.55 90 LEU A CA 1
ATOM 1556 C C . LEU A 1 92 ? 16.704 73.503 5.747 1.00 22.78 90 LEU A C 1
ATOM 1557 O O . LEU A 1 92 ? 16.010 73.726 4.747 1.00 22.22 90 LEU A O 1
ATOM 1573 N N . LEU A 1 93 ? 16.766 74.360 6.794 1.00 20.48 91 LEU A N 1
ATOM 1574 C CA . LEU A 1 93 ? 16.031 75.629 6.741 1.00 17.63 91 LEU A CA 1
ATOM 1575 C C . LEU A 1 93 ? 16.588 76.531 5.674 1.00 22.94 91 LEU A C 1
ATOM 1576 O O . LEU A 1 93 ? 15.813 77.237 5.032 1.00 22.19 91 LEU A O 1
ATOM 1592 N N . GLN A 1 94 ? 17.914 76.503 5.456 1.00 21.46 92 GLN A N 1
ATOM 1593 C CA . GLN A 1 94 ? 18.524 77.311 4.401 1.00 24.54 92 GLN A CA 1
ATOM 1594 C C . GLN A 1 94 ? 18.027 76.853 3.030 1.00 26.68 92 GLN A C 1
ATOM 1595 O O . GLN A 1 94 ? 17.815 77.698 2.162 1.00 26.30 92 GLN A O 1
ATOM 1609 N N . GLN A 1 95 ? 17.831 75.542 2.830 1.00 24.20 93 GLN A N 1
ATOM 1610 C CA . GLN A 1 95 ? 17.329 75.013 1.560 1.00 28.42 93 GLN A CA 1
ATOM 1611 C C . GLN A 1 95 ? 15.864 75.441 1.370 1.00 28.25 93 GLN A C 1
ATOM 1612 O O . GLN A 1 95 ? 15.471 75.792 0.252 1.00 26.81 93 GLN A O 1
ATOM 1626 N N . CYS A 1 96 ? 15.072 75.472 2.468 1.00 24.03 94 CYS A N 1
ATOM 1627 C CA . CYS A 1 96 ? 13.690 75.968 2.405 1.00 22.47 94 CYS A CA 1
ATOM 1628 C C . CYS A 1 96 ? 13.700 77.422 1.995 1.00 25.61 94 CYS A C 1
ATOM 1629 O O . CYS A 1 96 ? 12.915 77.809 1.135 1.00 23.60 94 CYS A O 1
ATOM 1637 N N . THR A 1 97 ? 14.567 78.224 2.623 1.00 25.29 95 THR A N 1
ATOM 1638 C CA . THR A 1 97 ? 14.644 79.669 2.354 1.00 26.86 9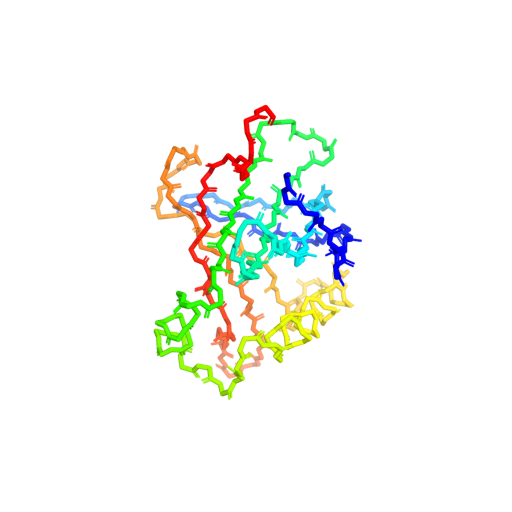5 THR A CA 1
ATOM 1639 C C . THR A 1 97 ? 15.080 79.948 0.902 1.00 32.24 95 THR A C 1
ATOM 1640 O O . THR A 1 97 ? 14.489 80.805 0.257 1.00 30.66 95 THR A O 1
ATOM 1651 N N . GLN A 1 98 ? 16.051 79.196 0.373 1.00 31.34 96 GLN A N 1
ATOM 1652 C CA . GLN A 1 98 ? 16.510 79.361 -1.020 1.00 30.98 96 GLN A CA 1
ATOM 1653 C C . GLN A 1 98 ? 15.407 79.091 -2.037 1.00 32.45 96 GLN A C 1
ATOM 1654 O O . GLN A 1 98 ? 15.450 79.658 -3.124 1.00 31.12 96 GLN A O 1
ATOM 1668 N N . GLU A 1 99 ? 14.419 78.240 -1.703 1.00 28.71 97 GLU A N 1
ATOM 1669 C CA . GLU A 1 99 ? 13.293 77.921 -2.579 1.00 31.09 97 GLU A CA 1
ATOM 1670 C C . GLU A 1 99 ? 12.070 78.804 -2.260 1.00 32.76 97 GLU A C 1
ATOM 1671 O O . GLU A 1 99 ? 10.999 78.509 -2.779 1.00 32.61 97 GLU A O 1
ATOM 1683 N N . HIS A 1 100 ? 12.232 79.916 -1.510 1.00 31.40 98 HIS A N 1
ATOM 1684 C CA . HIS A 1 100 ? 11.097 80.745 -1.082 1.00 32.59 98 HIS A CA 1
ATOM 1685 C C . HIS A 1 100 ? 10.291 81.332 -2.230 1.00 35.68 98 HIS A C 1
ATOM 1686 O O . HIS A 1 100 ? 9.102 81.545 -2.058 1.00 34.33 98 HIS A O 1
ATOM 1700 N N . ALA A 1 101 ? 10.937 81.653 -3.359 1.00 32.70 99 ALA A N 1
ATOM 1701 C CA . ALA A 1 101 ? 10.252 82.321 -4.472 1.00 37.65 99 ALA A CA 1
ATOM 1702 C C . ALA A 1 101 ? 9.675 81.354 -5.507 1.00 34.65 99 ALA A C 1
ATOM 1703 O O . ALA A 1 101 ? 8.926 81.794 -6.373 1.00 29.54 99 ALA A O 1
ATOM 1710 N N . LYS A 1 102 ? 9.976 80.053 -5.410 1.00 31.81 100 LYS A N 1
ATOM 1711 C CA . LYS A 1 102 ? 9.532 79.071 -6.399 1.00 34.65 100 LYS A CA 1
ATOM 1712 C C . LYS A 1 102 ? 8.035 78.819 -6.351 1.00 36.34 100 LYS A C 1
ATOM 1713 O O . LYS A 1 102 ? 7.462 78.806 -5.273 1.00 31.51 100 LYS A O 1
ATOM 1732 N N . GLU A 1 103 ? 7.403 78.594 -7.512 1.00 37.86 101 GLU A N 1
ATOM 1733 C CA . GLU A 1 103 ? 5.982 78.234 -7.534 1.00 38.10 101 GLU A CA 1
ATOM 1734 C C . GLU A 1 103 ? 5.820 76.808 -6.990 1.00 41.96 101 GLU A C 1
ATOM 1735 O O . GLU A 1 103 ? 4.851 76.535 -6.284 1.00 41.87 101 GLU A O 1
ATOM 1747 N N . ILE A 1 104 ? 6.779 75.916 -7.298 1.00 39.33 102 ILE A N 1
ATOM 1748 C CA . ILE A 1 104 ? 6.810 74.536 -6.807 1.00 41.24 102 ILE A CA 1
ATOM 1749 C C . ILE A 1 104 ? 8.131 74.363 -6.038 1.00 35.27 102 ILE A C 1
ATOM 1750 O O . ILE A 1 104 ? 9.116 73.883 -6.587 1.00 30.36 102 ILE A O 1
ATOM 1766 N N . PRO A 1 105 ? 8.208 74.790 -4.767 1.00 31.34 103 PRO A N 1
ATOM 1767 C CA . PRO A 1 105 ? 9.483 74.655 -4.035 1.00 31.24 103 PRO A CA 1
ATOM 1768 C C . PRO A 1 105 ? 9.971 73.203 -3.841 1.00 36.94 103 PRO A C 1
ATOM 1769 O O . PRO A 1 105 ? 9.164 72.325 -3.571 1.00 36.64 103 PRO A O 1
ATOM 1780 N N . ARG A 1 106 ? 11.285 72.959 -3.980 1.00 37.73 104 ARG A N 1
ATOM 1781 C CA . ARG A 1 106 ? 11.877 71.632 -3.757 1.00 40.95 104 ARG A CA 1
ATOM 1782 C C . ARG A 1 106 ? 11.844 71.329 -2.275 1.00 36.91 104 ARG A C 1
ATOM 1783 O O . ARG A 1 106 ? 11.688 70.171 -1.918 1.00 32.49 104 ARG A O 1
ATOM 1804 N N . PHE A 1 107 ? 12.095 72.338 -1.434 1.00 31.09 105 PHE A N 1
ATOM 1805 C CA . PHE A 1 107 ? 12.087 72.189 0.022 1.00 27.23 105 PHE A CA 1
ATOM 1806 C C . PHE A 1 107 ? 11.030 73.135 0.563 1.00 28.39 105 PHE A C 1
ATOM 1807 O O . PHE A 1 107 ? 11.036 74.317 0.180 1.00 26.89 105 PHE A O 1
ATOM 1824 N N . LEU A 1 108 ? 10.156 72.631 1.469 1.00 23.39 106 LEU A N 1
ATOM 1825 C CA . LEU A 1 108 ? 9.076 73.407 2.073 1.00 22.73 106 LEU A CA 1
ATOM 1826 C C . LEU A 1 108 ? 9.125 73.271 3.582 1.00 24.06 106 LEU A C 1
ATOM 1827 O O . LEU A 1 108 ? 9.308 72.154 4.073 1.00 21.50 106 LEU A O 1
ATOM 1843 N N . LEU A 1 109 ? 8.806 74.353 4.300 1.00 20.33 107 LEU A N 1
ATOM 1844 C CA . LEU A 1 109 ? 8.705 74.327 5.752 1.00 17.16 107 LEU A CA 1
ATOM 1845 C C . LEU A 1 109 ? 7.204 74.462 6.003 1.00 19.20 107 LEU A C 1
ATOM 1846 O O . LEU A 1 109 ? 6.577 75.407 5.499 1.00 19.19 107 LEU A O 1
ATOM 1862 N N A GLN A 1 110 ? 6.602 73.527 6.744 0.50 17.92 108 GLN A N 1
ATOM 1863 N N B GLN A 1 110 ? 6.632 73.518 6.758 0.50 17.93 108 GLN A N 1
ATOM 1864 C CA A GLN A 1 110 ? 5.162 73.618 6.982 0.50 15.14 108 GLN A CA 1
ATOM 1865 C CA B GLN A 1 110 ? 5.204 73.517 7.027 0.50 15.11 108 GLN A CA 1
ATOM 1866 C C A GLN A 1 110 ? 4.825 73.351 8.415 0.50 18.59 108 GLN A C 1
ATOM 1867 C C B GLN A 1 110 ? 4.936 73.482 8.500 0.50 16.22 108 GLN A C 1
ATOM 1868 O O A GLN A 1 110 ? 5.439 72.494 9.028 0.50 19.70 108 GLN A O 1
ATOM 1869 O O B GLN A 1 110 ? 5.743 72.944 9.252 0.50 14.53 108 GLN A O 1
ATOM 1896 N N . LEU A 1 111 ? 3.780 74.011 8.925 1.00 14.49 109 LEU A N 1
ATOM 1897 C CA . LEU A 1 111 ? 3.341 73.822 10.301 1.00 14.95 109 LEU A CA 1
ATOM 1898 C C . LEU A 1 111 ? 1.943 73.229 10.122 1.00 17.62 109 LEU A C 1
ATOM 1899 O O . LEU A 1 111 ? 1.074 73.910 9.563 1.00 17.83 109 LEU A O 1
ATOM 1915 N N . VAL A 1 112 ? 1.745 71.973 10.550 1.00 15.61 110 VAL A N 1
ATOM 1916 C CA . VAL A 1 112 ? 0.494 71.251 10.347 1.00 16.05 110 VAL A CA 1
ATOM 1917 C C . VAL A 1 112 ? -0.213 71.001 11.644 1.00 18.55 110 VAL A C 1
ATOM 1918 O O . VAL A 1 112 ? 0.366 70.418 12.553 1.00 17.51 110 VAL A O 1
ATOM 1931 N N . SER A 1 113 ? -1.493 71.376 11.675 1.00 17.88 111 SER A N 1
ATOM 1932 C CA . SER A 1 113 ? -2.381 71.142 12.797 1.00 17.97 111 SER A CA 1
ATOM 1933 C C . SER A 1 113 ? -3.429 70.125 12.343 1.00 21.32 111 SER A C 1
ATOM 1934 O O . SER A 1 113 ? -4.008 70.300 11.268 1.00 20.16 111 SER A O 1
ATOM 1942 N N . PRO A 1 114 ? -3.712 69.101 13.152 1.00 20.56 112 PRO A N 1
ATOM 1943 C CA . PRO A 1 114 ? -4.793 68.159 12.804 1.00 24.68 112 PRO A CA 1
ATOM 1944 C C . PRO A 1 114 ? -6.185 68.785 12.993 1.00 26.26 112 PRO A C 1
ATOM 1945 O O . PRO A 1 114 ? -7.183 68.241 12.497 1.00 26.31 112 PRO A O 1
ATOM 1956 N N . ALA A 1 115 ? -6.259 69.921 13.706 1.00 20.47 113 ALA A N 1
ATOM 1957 C CA . ALA A 1 115 ? -7.510 70.624 13.964 1.00 19.88 113 ALA A CA 1
ATOM 1958 C C . ALA A 1 115 ? -7.930 71.492 12.809 1.00 21.47 113 ALA A C 1
ATOM 1959 O O . ALA A 1 115 ? -7.134 71.807 11.933 1.00 20.18 113 ALA A O 1
ATOM 1966 N N . ALA A 1 116 ? -9.177 71.962 12.848 1.00 19.40 114 ALA A N 1
ATOM 1967 C CA . ALA A 1 116 ? -9.677 72.894 11.843 1.00 21.91 114 ALA A CA 1
ATOM 1968 C C . ALA A 1 116 ? -9.208 74.311 12.151 1.00 23.57 114 ALA A C 1
ATOM 1969 O O . ALA A 1 116 ? -9.329 75.204 11.311 1.00 24.36 114 ALA A O 1
ATOM 1976 N N . ILE A 1 117 ? -8.652 74.516 13.345 1.00 21.53 115 ILE A N 1
ATOM 1977 C CA . ILE A 1 117 ? -8.268 75.834 13.843 1.00 20.95 115 ILE A CA 1
ATOM 1978 C C . ILE A 1 117 ? -6.941 75.707 14.545 1.00 21.39 115 ILE A C 1
ATOM 1979 O O . ILE A 1 117 ? -6.568 74.611 14.941 1.00 22.44 115 ILE A O 1
ATOM 1995 N N . LEU A 1 118 ? -6.221 76.814 14.699 1.00 18.50 116 LEU A N 1
ATOM 1996 C CA . LEU A 1 118 ? -5.011 76.806 15.512 1.00 17.97 116 LEU A CA 1
ATOM 1997 C C . LEU A 1 118 ? -5.460 77.049 16.948 1.00 21.90 116 LEU A C 1
ATOM 1998 O O . LEU A 1 118 ? -6.163 78.014 17.215 1.00 23.11 116 LEU A O 1
ATOM 2014 N N . ASP A 1 119 ? -5.127 76.174 17.860 1.00 23.78 117 ASP A N 1
ATOM 2015 C CA . ASP A 1 119 ? -5.622 76.332 19.228 1.00 26.02 117 ASP A CA 1
ATOM 2016 C C . ASP A 1 119 ? -4.524 75.993 20.205 1.00 30.39 117 ASP A C 1
ATOM 2017 O O . ASP A 1 119 ? -3.358 76.131 19.837 1.00 28.41 117 ASP A O 1
ATOM 2026 N N . ASN A 1 120 ? -4.859 75.552 21.427 1.00 30.12 118 ASN A N 1
ATOM 2027 C CA . ASN A 1 120 ? -3.841 75.210 22.429 1.00 28.84 118 ASN A CA 1
ATOM 2028 C C . ASN A 1 120 ? -3.238 73.818 22.222 1.00 33.29 118 ASN A C 1
ATOM 2029 O O . ASN A 1 120 ? -2.507 73.348 23.094 1.00 35.56 118 ASN A O 1
ATOM 2040 N N . SER A 1 121 ? -3.494 73.166 21.078 1.00 27.96 119 SER A N 1
ATOM 2041 C CA . SER A 1 121 ? -2.954 71.854 20.813 1.00 30.60 119 SER A CA 1
ATOM 2042 C C . SER A 1 121 ? -1.597 71.991 20.132 1.00 24.99 119 SER A C 1
ATOM 2043 O O . SER A 1 121 ? -1.327 72.971 19.443 1.00 24.02 119 SER A O 1
ATOM 2051 N N . PRO A 1 122 ? -0.808 70.928 20.167 1.00 20.05 120 PRO A N 1
ATOM 2052 C CA . PRO A 1 122 ? 0.468 70.962 19.455 1.00 17.71 120 PRO A CA 1
ATOM 2053 C C . PRO A 1 122 ? 0.268 70.992 17.947 1.00 20.44 120 PRO A C 1
ATOM 2054 O O . PRO A 1 122 ? -0.774 70.553 17.434 1.00 22.63 120 PRO A O 1
ATOM 2065 N N . ALA A 1 123 ? 1.278 71.502 17.227 1.00 15.35 121 ALA A N 1
ATOM 2066 C CA . ALA A 1 123 ? 1.267 71.508 15.769 1.00 15.60 121 ALA A CA 1
ATOM 2067 C C . ALA A 1 123 ? 2.636 70.984 15.330 1.00 17.21 121 ALA A C 1
ATOM 2068 O O . ALA A 1 123 ? 3.590 71.000 16.112 1.00 18.79 121 ALA A O 1
ATOM 2075 N N . PHE A 1 124 ? 2.710 70.438 14.137 1.00 14.51 122 PHE A N 1
ATOM 2076 C CA . PHE A 1 124 ? 3.919 69.755 13.681 1.00 13.01 122 PHE A CA 1
ATOM 2077 C C . PHE A 1 124 ? 4.661 70.540 12.643 1.00 16.46 122 PHE A C 1
ATOM 2078 O O . PHE A 1 124 ? 4.102 70.890 11.613 1.00 16.00 122 PHE A O 1
ATOM 2095 N N . LEU A 1 125 ? 5.920 70.847 12.933 1.00 12.81 123 LEU A N 1
ATOM 2096 C CA . LEU A 1 125 ? 6.785 71.609 12.051 1.00 12.68 123 LEU A CA 1
ATOM 2097 C C . LEU A 1 125 ? 7.500 70.596 11.194 1.00 16.53 123 LEU A C 1
ATOM 2098 O O . LEU A 1 125 ? 8.307 69.816 11.729 1.00 18.49 123 LEU A O 1
ATOM 2114 N N . ASN A 1 126 ? 7.229 70.602 9.886 1.00 14.91 124 ASN A N 1
ATOM 2115 C CA . ASN A 1 126 ? 7.795 69.594 9.001 1.00 15.95 124 ASN A CA 1
ATOM 2116 C C . ASN A 1 126 ? 8.678 70.229 7.975 1.00 17.99 124 ASN A C 1
ATOM 2117 O O . ASN A 1 126 ? 8.319 71.307 7.459 1.00 18.82 124 ASN A O 1
ATOM 2128 N N . VAL A 1 127 ? 9.800 69.568 7.633 1.00 16.58 125 VAL A N 1
ATOM 2129 C CA . VAL A 1 127 ? 10.614 69.975 6.499 1.00 17.66 125 VAL A CA 1
ATOM 2130 C C . VAL A 1 127 ? 10.352 68.924 5.445 1.00 21.71 125 VAL A C 1
ATOM 2131 O O . VAL A 1 127 ? 10.656 67.758 5.680 1.00 21.61 125 VAL A O 1
ATOM 2144 N N . VAL A 1 128 ? 9.781 69.323 4.302 1.00 22.60 126 VAL A N 1
ATOM 2145 C CA . VAL A 1 128 ? 9.414 68.382 3.250 1.00 26.28 126 VAL A CA 1
ATOM 2146 C C . VAL A 1 128 ? 10.229 68.676 2.006 1.00 29.20 126 VAL A C 1
ATOM 2147 O O . VAL A 1 128 ? 10.372 69.840 1.639 1.00 26.63 126 VAL A O 1
ATOM 2160 N N . GLU A 1 129 ? 10.719 67.622 1.335 1.00 28.81 127 GLU A N 1
ATOM 2161 C CA . GLU A 1 129 ? 11.415 67.759 0.055 1.00 33.58 127 GLU A CA 1
ATOM 2162 C C . GLU A 1 129 ? 10.449 67.204 -1.003 1.00 41.72 127 GLU A C 1
ATOM 2163 O O . GLU A 1 129 ? 9.869 66.142 -0.792 1.00 39.12 127 GLU A O 1
ATOM 2175 N N . THR A 1 130 ? 10.271 67.933 -2.118 1.00 43.38 128 THR A N 1
ATOM 2176 C CA . THR A 1 130 ? 9.375 67.584 -3.219 1.00 53.16 128 THR A CA 1
ATOM 2177 C C . THR A 1 130 ? 10.188 67.188 -4.448 1.00 63.53 128 THR A C 1
ATOM 2178 O O . THR A 1 130 ? 11.241 67.768 -4.707 1.00 62.92 128 THR A O 1
ATOM 2189 N N . ASN A 1 131 ? 9.693 66.204 -5.206 1.00 65.96 129 ASN A N 1
ATOM 2190 C CA . ASN A 1 131 ? 10.321 65.748 -6.453 1.00 72.31 129 ASN A CA 1
ATOM 2191 C C . ASN A 1 131 ? 9.255 65.027 -7.305 1.00 86.79 129 ASN A C 1
ATOM 2192 O O . ASN A 1 131 ? 8.168 64.760 -6.788 1.00 85.63 129 ASN A O 1
ATOM 2203 N N . PRO A 1 132 ? 9.500 64.749 -8.606 1.00 92.93 130 PRO A N 1
ATOM 2204 C CA . PRO A 1 132 ? 8.459 64.098 -9.426 1.00 97.21 130 PRO A CA 1
ATOM 2205 C C . PRO A 1 132 ? 7.924 62.762 -8.899 1.00 104.72 130 PRO A C 1
ATOM 2206 O O . PRO A 1 132 ? 6.729 62.503 -9.038 1.00 104.20 130 PRO A O 1
ATOM 2217 N N . GLU A 1 133 ? 8.787 61.930 -8.283 1.00 104.36 131 GLU A N 1
ATOM 2218 C CA . GLU A 1 133 ? 8.370 60.619 -7.763 1.00 108.24 131 GLU A CA 1
ATOM 2219 C C . GLU A 1 133 ? 7.506 60.733 -6.498 1.00 102.65 131 GLU A C 1
ATOM 2220 O O . GLU A 1 133 ? 6.359 60.285 -6.521 1.00 102.28 131 GLU A O 1
ATOM 2228 N N . LYS A 1 134 ? 8.035 61.322 -5.405 1.00 91.47 132 LYS A N 1
ATOM 2229 C CA . LYS A 1 134 ? 7.280 61.435 -4.151 1.00 83.40 132 LYS A CA 1
ATOM 2230 C C . LYS A 1 134 ? 7.834 62.493 -3.196 1.00 76.98 132 LYS A C 1
ATOM 2231 O O . LYS A 1 134 ? 8.959 62.959 -3.370 1.00 76.29 132 LYS A O 1
ATOM 2250 N N . HIS A 1 135 ? 7.040 62.839 -2.168 1.00 65.40 133 HIS A N 1
ATOM 2251 C CA . HIS A 1 135 ? 7.415 63.813 -1.143 1.00 65.18 133 HIS A CA 1
ATOM 2252 C C . HIS A 1 135 ? 8.139 63.106 0.012 1.00 57.17 133 HIS A C 1
ATOM 2253 O O . HIS A 1 135 ? 7.665 62.074 0.479 1.00 56.86 133 HIS A O 1
ATOM 2267 N N . LEU A 1 136 ? 9.276 63.657 0.468 1.00 44.19 134 LEU A N 1
ATOM 2268 C CA . LEU A 1 136 ? 10.053 63.098 1.576 1.00 38.66 134 LEU A CA 1
ATOM 2269 C C . LEU A 1 136 ? 9.986 64.042 2.775 1.00 35.32 134 LEU A C 1
ATOM 2270 O O . LEU A 1 136 ? 10.2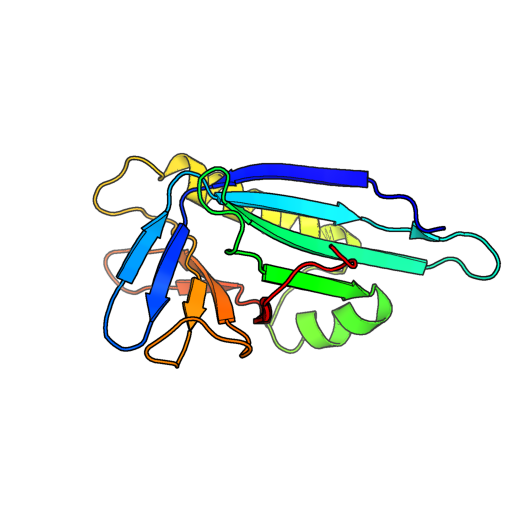63 65.226 2.608 1.00 33.59 134 LEU A O 1
ATOM 2286 N N . THR A 1 137 ? 9.683 63.529 3.974 1.00 28.64 135 THR A N 1
ATOM 2287 C CA . THR A 1 137 ? 9.683 64.353 5.198 1.00 21.89 135 THR A CA 1
ATOM 2288 C C . THR A 1 137 ? 11.012 64.137 5.872 1.00 24.90 135 THR A C 1
ATOM 2289 O O . THR A 1 137 ? 11.310 63.019 6.289 1.00 25.57 135 THR A O 1
ATOM 2300 N N . HIS A 1 138 ? 11.861 65.164 5.913 1.00 20.59 136 HIS A N 1
ATOM 2301 C CA . HIS A 1 138 ? 13.169 65.022 6.532 1.00 21.39 136 HIS A CA 1
ATOM 2302 C C . HIS A 1 138 ? 13.101 65.097 8.028 1.00 24.72 136 HIS A C 1
ATOM 2303 O O . HIS A 1 138 ? 13.944 64.495 8.712 1.00 26.91 136 HIS A O 1
ATOM 2317 N N . LEU A 1 139 ? 12.175 65.932 8.552 1.00 20.22 137 LEU A N 1
ATOM 2318 C CA . LEU A 1 139 ? 12.081 66.144 9.979 1.00 18.48 137 LEU A CA 1
ATOM 2319 C C . LEU A 1 139 ? 10.670 66.578 10.302 1.00 21.87 137 LEU A C 1
ATOM 2320 O O . LEU A 1 139 ? 10.062 67.320 9.516 1.00 19.93 137 LEU A O 1
ATOM 2336 N N A SER A 1 140 ? 10.186 66.122 11.428 0.50 21.12 138 SER A N 1
ATOM 2337 N N B SER A 1 140 ? 10.087 66.102 11.430 0.50 21.12 138 SER A N 1
ATOM 2338 C CA A SER A 1 140 ? 8.938 66.548 11.994 0.50 23.68 138 SER A CA 1
ATOM 2339 C CA B SER A 1 140 ? 8.726 66.470 11.887 0.50 23.72 138 SER A CA 1
ATOM 2340 C C A SER A 1 140 ? 9.234 66.857 13.440 0.50 20.85 138 SER A C 1
ATOM 2341 C C B SER A 1 140 ? 8.752 66.700 13.415 0.50 23.97 138 SER A C 1
ATOM 2342 O O A SER A 1 140 ? 9.955 66.116 14.123 0.50 15.93 138 SER A O 1
ATOM 2343 O O B SER A 1 140 ? 8.641 65.705 14.150 0.50 22.70 138 SER A O 1
ATOM 2358 N N . LEU A 1 141 ? 8.788 68.002 13.882 1.00 16.78 139 LEU A N 1
ATOM 2359 C CA . LEU A 1 141 ? 8.947 68.360 15.292 1.00 15.25 139 LEU A CA 1
ATOM 2360 C C . LEU A 1 141 ? 7.592 68.766 15.840 1.00 17.36 139 LEU A C 1
ATOM 2361 O O . LEU A 1 141 ? 6.863 69.519 15.201 1.00 17.16 139 LEU A O 1
ATOM 2377 N N . LYS A 1 142 ? 7.265 68.298 17.040 1.00 15.49 140 LYS A N 1
ATOM 2378 C CA . LYS A 1 142 ? 6.021 68.657 17.693 1.00 15.20 140 LYS A CA 1
ATOM 2379 C C . LYS A 1 142 ? 6.232 69.938 18.480 1.00 18.79 140 LYS A C 1
ATOM 2380 O O . LYS A 1 142 ? 6.909 69.931 19.509 1.00 20.59 140 LYS A O 1
ATOM 2399 N N . LEU A 1 143 ? 5.652 71.040 17.997 1.00 14.75 141 LEU A N 1
ATOM 2400 C CA . LEU A 1 143 ? 5.792 72.336 18.644 1.00 14.76 141 LEU A CA 1
ATOM 2401 C C . LEU A 1 143 ? 4.557 72.609 19.487 1.00 18.46 141 LEU A C 1
ATOM 2402 O O . LEU A 1 143 ? 3.424 72.233 19.121 1.00 18.12 141 LEU A O 1
ATOM 2418 N N . LEU A 1 144 ? 4.768 73.310 20.603 1.00 16.84 142 LEU A N 1
ATOM 2419 C CA . LEU A 1 144 ? 3.664 73.665 21.493 1.00 17.41 142 LEU A CA 1
ATOM 2420 C C . LEU A 1 144 ? 3.268 75.094 21.246 1.00 19.16 142 LEU A C 1
ATOM 2421 O O . LEU A 1 144 ? 4.137 75.950 21.065 1.00 17.74 142 LEU A O 1
ATOM 2437 N N . PRO A 1 145 ? 1.968 75.434 21.341 1.00 19.91 143 PRO A N 1
ATOM 2438 C CA . PRO A 1 145 ? 1.577 76.833 21.160 1.00 19.10 143 PRO A CA 1
ATOM 2439 C C . PRO A 1 145 ? 2.095 77.645 22.340 1.00 21.77 143 PRO A C 1
ATOM 2440 O O . PRO A 1 145 ? 2.180 77.153 23.478 1.00 23.52 143 PRO A O 1
ATOM 2451 N N . GLY A 1 146 ? 2.414 78.882 22.065 1.00 19.27 144 GLY A N 1
ATOM 2452 C CA . GLY A 1 146 ? 2.927 79.813 23.051 1.00 21.28 144 GLY A CA 1
ATOM 2453 C C . GLY A 1 146 ? 4.426 79.941 22.962 1.00 24.23 144 GLY A C 1
ATOM 2454 O O . GLY A 1 146 ? 5.058 79.375 22.069 1.00 21.61 144 GLY A O 1
ATOM 2458 N N . ASN A 1 147 ? 4.988 80.709 23.866 1.00 23.49 145 ASN A N 1
ATOM 2459 C CA . ASN A 1 147 ? 6.420 80.938 23.879 1.00 21.19 145 ASN A CA 1
ATOM 2460 C C . ASN A 1 147 ? 7.061 80.010 24.908 1.00 25.35 145 ASN A C 1
ATOM 2461 O O . ASN A 1 147 ? 6.347 79.403 25.707 1.00 24.71 145 ASN A O 1
ATOM 2472 N N . ASP A 1 148 ? 8.380 79.834 24.847 1.00 24.02 146 ASP A N 1
ATOM 2473 C CA . ASP A 1 148 ? 9.067 78.997 25.845 1.00 25.57 146 ASP A CA 1
ATOM 2474 C C . ASP A 1 148 ? 9.077 79.687 27.218 1.00 26.27 146 ASP A C 1
ATOM 2475 O O . ASP A 1 148 ? 9.096 79.008 28.240 1.00 24.87 146 ASP A O 1
ATOM 2484 N N . VAL A 1 149 ? 9.057 81.038 27.253 1.00 24.04 147 VAL A N 1
ATOM 2485 C CA . VAL A 1 149 ? 9.064 81.781 28.521 1.00 24.16 147 VAL A CA 1
ATOM 2486 C C . VAL A 1 149 ? 7.830 82.655 28.586 1.00 29.72 147 VAL A C 1
ATOM 2487 O O . VAL A 1 149 ? 7.332 83.073 27.541 1.00 28.05 147 VAL A O 1
ATOM 2500 N N . GLU A 1 150 ? 7.383 82.985 29.808 1.00 30.64 148 GLU A N 1
ATOM 2501 C CA . GLU A 1 150 ? 6.186 83.809 30.034 1.00 40.19 148 GLU A CA 1
ATOM 2502 C C . GLU A 1 150 ? 6.254 85.170 29.347 1.00 55.64 148 GLU A C 1
ATOM 2503 O O . GLU A 1 150 ? 7.290 85.834 29.387 1.00 55.06 148 GLU A O 1
ATOM 2515 N N . ILE A 1 151 ? 5.132 85.562 28.705 1.00 61.93 149 ILE A N 1
ATOM 2516 C CA . ILE A 1 151 ? 4.960 86.797 27.938 1.00 76.77 149 ILE A CA 1
ATOM 2517 C C . ILE A 1 151 ? 5.858 86.761 26.701 1.00 103.56 149 ILE A C 1
ATOM 2518 O O . ILE A 1 151 ? 5.613 85.961 25.798 1.00 65.31 149 ILE A O 1
#

InterPro domains:
  IPR032396 Spindle assembly abnormal protein 6, N-terminal [PF16531] (4-141)
  IPR038558 SAS-6, N-terminal domain superfamily [G3DSA:2.170.210.20] (2-194)
  IPR041513 SAS-6 coiled-coil domain [PF18594] (146-171)

Radius of gyration: 15.59 Å; Cα contacts (8 Å, |Δi|>4): 319; chains: 1; bounding box: 36×33×50 Å

Organism: Homo sapiens (NCBI:txid9606)

B-factor: mean 31.79, std 17.73, range [12.26, 140.5]